Protein AF-A0A9Q0D596-F1 (afdb_monomer_lite)

pLDDT: mean 70.64, std 25.01, range [26.11, 95.06]

Organism: NCBI:txid630683

Radius of gyration: 19.12 Å; chains: 1; bounding box: 46×33×54 Å

InterPro domains:
  IPR014816 tRNA (1-methyladenosine) methyltransferase catalytic subunit Gcd14 [PS51620] (13-111)
  IPR014816 tRNA (1-methyladenosine) methyltransferase catalytic subunit Gcd14 [PTHR12133] (1-111)
  IPR029063 S-adenosyl-L-methionine-dependent methyltransferase superfamily [G3DSA:3.40.50.150] (73-116)
  IPR029063 S-adenosyl-L-methionine-dependent methyltransferase superfamily [SSF53335] (10-111)
  IPR049470 tRNA (adenine(58)-N(1))-methyltransferase catalytic subunit TRM61, C-terminal [PF08704] (64-112)

Sequence (159 aa):
MSFVEYSEKVQDGDVVIVYMGHESMMQLKVQAGGQTQTRYGAIRHSSDLIGLRYGSKVTCSKGGWVRVLHPTPELWTVSLPHRTQILYTTDIATITMMLELKPGAVVCESGKTGALPRGGPRVRRVRRVLVDLALVDQKSLVNMFLLVEWSQASCILSK

Structure (mmCIF, N/CA/C/O backbone):
data_AF-A0A9Q0D596-F1
#
_entry.id   AF-A0A9Q0D596-F1
#
loop_
_atom_site.group_PDB
_atom_site.id
_atom_site.type_symbol
_atom_site.label_atom_id
_atom_site.label_alt_id
_atom_site.label_comp_id
_atom_site.label_asym_id
_atom_site.label_entity_id
_atom_site.label_seq_id
_atom_site.pdbx_PDB_ins_code
_atom_site.Cartn_x
_atom_site.Cartn_y
_atom_site.Cartn_z
_atom_site.occupancy
_atom_site.B_iso_or_equiv
_atom_site.auth_seq_id
_atom_site.auth_comp_id
_atom_site.auth_asym_id
_atom_site.auth_atom_id
_atom_site.pdbx_PDB_model_num
ATOM 1 N N . MET A 1 1 ? -7.090 -10.233 -3.462 1.00 55.31 1 MET A N 1
ATOM 2 C CA . MET A 1 1 ? -6.577 -9.088 -4.246 1.00 55.31 1 MET A CA 1
ATOM 3 C C . MET A 1 1 ? -5.272 -9.395 -4.956 1.00 55.31 1 MET A C 1
ATOM 5 O O . MET A 1 1 ? -4.378 -9.982 -4.350 1.00 55.31 1 MET A O 1
ATOM 9 N N . SER A 1 2 ? -5.165 -8.972 -6.214 1.00 64.12 2 SER A N 1
ATOM 10 C CA . SER A 1 2 ? -3.916 -8.893 -6.975 1.00 64.12 2 SER A CA 1
ATOM 11 C C . SER A 1 2 ? -3.464 -7.428 -7.021 1.00 64.12 2 SER A C 1
ATOM 13 O O . SER A 1 2 ? -4.281 -6.525 -7.135 1.00 64.12 2 SER A O 1
ATOM 15 N N . PHE A 1 3 ? -2.158 -7.177 -6.950 1.00 69.38 3 PHE A N 1
ATOM 16 C CA . PHE A 1 3 ? -1.569 -5.848 -7.187 1.00 69.38 3 PHE A CA 1
ATOM 17 C C . PHE A 1 3 ? -1.808 -5.327 -8.621 1.00 69.38 3 PHE A C 1
ATOM 19 O O . PHE A 1 3 ? -1.466 -4.193 -8.932 1.00 69.38 3 PHE A O 1
ATOM 26 N N . VAL A 1 4 ? -2.328 -6.185 -9.503 1.00 74.31 4 VAL A N 1
ATOM 27 C CA . VAL A 1 4 ? -2.484 -5.953 -10.942 1.00 74.31 4 VAL A CA 1
ATOM 28 C C . VAL A 1 4 ? -3.733 -5.125 -11.239 1.00 74.31 4 VAL A C 1
ATOM 30 O O . VAL A 1 4 ? -3.724 -4.307 -12.152 1.00 74.31 4 VAL A O 1
ATOM 33 N N . GLU A 1 5 ? -4.804 -5.321 -10.467 1.00 81.50 5 GLU A N 1
ATOM 34 C CA . GLU A 1 5 ? -6.106 -4.718 -10.742 1.00 81.50 5 GLU A CA 1
ATOM 35 C C 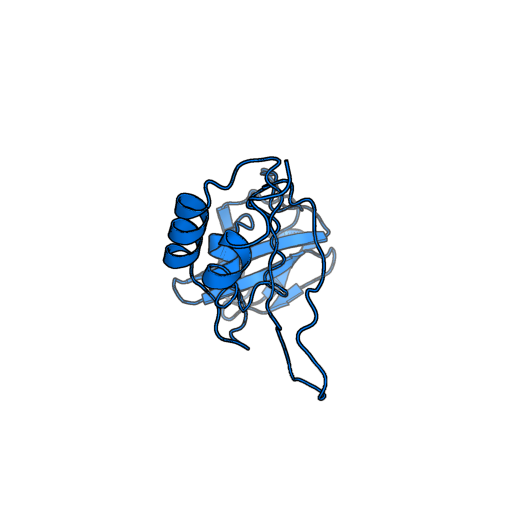. GLU A 1 5 ? -6.607 -3.878 -9.564 1.00 81.50 5 GLU A C 1
ATOM 37 O O . GLU A 1 5 ? -6.477 -4.235 -8.386 1.00 81.50 5 GLU A O 1
ATOM 42 N N . TYR A 1 6 ? -7.224 -2.743 -9.892 1.00 85.44 6 TYR A N 1
ATOM 43 C CA . TYR A 1 6 ? -7.883 -1.892 -8.913 1.00 85.44 6 TYR A CA 1
ATOM 44 C C . TYR A 1 6 ? -9.309 -2.384 -8.662 1.00 85.44 6 TYR A C 1
ATOM 46 O O . TYR A 1 6 ? -10.113 -2.498 -9.582 1.00 85.44 6 TYR A O 1
ATOM 54 N N . SER A 1 7 ? -9.637 -2.616 -7.392 1.00 87.81 7 SER A N 1
ATOM 55 C CA . SER A 1 7 ? -11.021 -2.771 -6.937 1.00 87.81 7 SER A CA 1
ATOM 56 C C . SER A 1 7 ? -11.438 -1.510 -6.198 1.00 87.81 7 SER A C 1
ATOM 58 O O . SER A 1 7 ? -10.628 -0.883 -5.515 1.00 87.81 7 SER A O 1
ATOM 60 N N . GLU A 1 8 ? -12.716 -1.154 -6.289 1.00 90.69 8 GLU A N 1
ATOM 61 C CA . GLU A 1 8 ? -13.257 -0.029 -5.530 1.00 90.69 8 GLU A CA 1
ATOM 62 C C . GLU A 1 8 ? -13.437 -0.357 -4.048 1.00 90.69 8 GLU A C 1
ATOM 64 O O . GLU A 1 8 ? -13.276 0.526 -3.205 1.00 90.69 8 GLU A O 1
ATOM 69 N N . LYS A 1 9 ? -13.795 -1.606 -3.728 1.00 93.44 9 LYS A N 1
ATOM 70 C CA . LYS A 1 9 ? -14.172 -2.040 -2.378 1.00 93.44 9 LYS A CA 1
ATOM 71 C C . LYS A 1 9 ? -13.271 -3.156 -1.874 1.00 93.44 9 LYS A C 1
ATOM 73 O O . LYS A 1 9 ? -12.867 -4.029 -2.642 1.00 93.44 9 LYS A O 1
ATOM 78 N N . VAL A 1 10 ? -13.022 -3.130 -0.570 1.00 93.50 10 VAL A N 1
ATOM 79 C CA . VAL A 1 10 ? -12.268 -4.153 0.158 1.00 93.50 10 VAL A CA 1
ATOM 80 C C . VAL A 1 10 ? -13.117 -5.414 0.318 1.00 93.50 10 VAL A C 1
ATOM 82 O O . VAL A 1 10 ? -14.276 -5.330 0.738 1.00 93.50 10 VAL A O 1
ATOM 85 N N . GLN A 1 11 ? -12.538 -6.577 0.032 1.00 92.62 11 GLN A N 1
ATOM 86 C CA . GLN A 1 11 ? -13.172 -7.884 0.205 1.00 92.62 11 GLN A CA 1
ATOM 87 C C . GLN A 1 11 ? -12.402 -8.748 1.213 1.00 92.62 11 GLN A C 1
ATOM 89 O O . GLN A 1 11 ? -11.304 -8.410 1.663 1.00 92.62 11 GLN A O 1
ATOM 94 N N . ASP A 1 12 ? -13.007 -9.867 1.607 1.00 92.69 12 ASP A N 1
ATOM 95 C CA . ASP A 1 12 ? -12.346 -10.834 2.478 1.00 92.69 12 ASP A CA 1
ATOM 96 C C . ASP A 1 12 ? -11.161 -11.511 1.769 1.00 92.69 12 ASP A C 1
ATOM 98 O O . ASP A 1 12 ? -11.213 -11.810 0.578 1.00 92.69 12 ASP A O 1
ATOM 102 N N . GLY A 1 13 ? -10.074 -11.747 2.502 1.00 89.75 13 GLY A N 1
ATOM 103 C CA . GLY A 1 13 ? -8.838 -12.315 1.960 1.00 89.75 13 GLY A CA 1
ATOM 104 C C . GLY A 1 13 ? -7.921 -11.313 1.252 1.00 89.75 13 GLY A C 1
ATOM 105 O O . GLY A 1 13 ? -6.807 -11.683 0.863 1.00 89.75 13 GLY A O 1
ATOM 106 N N . ASP A 1 14 ? -8.338 -10.054 1.122 1.00 90.06 14 ASP A N 1
ATOM 107 C CA . ASP A 1 14 ? -7.542 -9.007 0.493 1.00 90.06 14 ASP A CA 1
ATOM 108 C C . ASP A 1 14 ? -6.381 -8.543 1.359 1.00 90.06 14 ASP A C 1
ATOM 110 O O . ASP A 1 14 ? -6.409 -8.610 2.585 1.00 90.06 14 ASP A O 1
ATOM 114 N N . VAL A 1 15 ? -5.336 -8.045 0.705 1.00 90.25 15 VAL A N 1
ATOM 115 C CA . VAL A 1 15 ? -4.235 -7.372 1.386 1.00 90.25 15 VAL A CA 1
ATOM 116 C C . VAL A 1 15 ? -4.411 -5.882 1.170 1.00 90.25 15 VAL A C 1
ATOM 118 O O . VAL A 1 15 ? -4.570 -5.432 0.039 1.00 90.25 15 VAL A O 1
ATOM 121 N N . VAL A 1 16 ? -4.420 -5.123 2.256 1.00 92.62 16 VAL A N 1
ATOM 122 C CA . VAL A 1 16 ? -4.607 -3.674 2.237 1.00 92.62 16 VAL A CA 1
ATOM 123 C C . VAL A 1 16 ? -3.462 -2.998 2.969 1.00 92.62 16 VAL A C 1
ATOM 125 O O . VAL A 1 16 ? -2.855 -3.579 3.874 1.00 92.62 16 VAL A O 1
ATOM 128 N N . ILE A 1 17 ? -3.170 -1.758 2.587 1.00 92.88 17 ILE A N 1
ATOM 129 C CA . ILE A 1 17 ? -2.193 -0.934 3.293 1.00 92.88 17 ILE A CA 1
ATOM 130 C C . ILE A 1 17 ? -2.948 -0.001 4.228 1.00 92.88 17 ILE A C 1
ATOM 132 O O . ILE A 1 17 ? -3.746 0.827 3.793 1.00 92.88 17 ILE A O 1
ATOM 136 N N . VAL A 1 18 ? -2.701 -0.124 5.526 1.00 94.31 18 VAL A N 1
ATOM 137 C CA . VAL A 1 18 ? -3.250 0.787 6.527 1.00 94.31 18 VAL A CA 1
ATOM 138 C C . VAL A 1 18 ? -2.252 1.915 6.746 1.00 94.31 18 VAL A C 1
ATOM 140 O O . VAL A 1 18 ? -1.164 1.713 7.288 1.00 94.31 18 VAL A O 1
ATOM 143 N N . TYR A 1 19 ? -2.637 3.113 6.323 1.00 94.62 19 TYR A N 1
ATOM 144 C CA . TYR A 1 19 ? -1.868 4.337 6.483 1.00 94.62 19 TYR A CA 1
ATOM 145 C C . TYR A 1 19 ? -2.221 5.010 7.812 1.00 94.62 19 TYR A C 1
ATOM 147 O O . TYR A 1 19 ? -3.347 5.481 8.013 1.00 94.62 19 TYR A O 1
ATOM 155 N N . MET A 1 20 ? -1.248 5.050 8.722 1.00 91.94 20 MET A N 1
ATOM 156 C CA . MET A 1 20 ? -1.347 5.682 10.042 1.00 91.94 20 MET A CA 1
ATOM 157 C C . MET A 1 20 ? -0.598 7.020 10.105 1.00 91.94 20 MET A C 1
ATOM 159 O O . MET A 1 20 ? -0.857 7.827 10.996 1.00 91.94 20 MET A O 1
ATOM 163 N N . GLY A 1 21 ? 0.349 7.254 9.198 1.00 89.50 21 GLY A N 1
ATOM 164 C CA . GLY A 1 21 ? 1.155 8.467 9.092 1.00 89.50 21 GLY A CA 1
ATOM 165 C C . GLY A 1 21 ? 2.289 8.275 8.088 1.00 89.50 21 GLY A C 1
ATOM 166 O O . GLY A 1 21 ? 2.460 7.179 7.562 1.00 89.50 21 GLY A O 1
ATOM 167 N N . HIS A 1 22 ? 3.076 9.324 7.852 1.00 81.69 22 HIS A N 1
ATOM 168 C CA . HIS A 1 22 ? 4.123 9.322 6.824 1.00 81.69 22 HIS A CA 1
ATOM 169 C C . HIS A 1 22 ? 5.132 8.173 6.994 1.00 81.69 22 HIS A C 1
ATOM 171 O O . HIS A 1 22 ? 5.425 7.456 6.048 1.00 81.69 22 HIS A O 1
ATOM 177 N N . GLU A 1 23 ? 5.591 7.949 8.226 1.00 82.19 23 GLU A N 1
ATOM 178 C CA . GLU A 1 23 ? 6.562 6.897 8.565 1.00 82.19 23 GLU A CA 1
ATOM 179 C C . GLU A 1 23 ? 5.900 5.610 9.076 1.00 82.19 23 GLU A C 1
ATOM 181 O O . GLU A 1 23 ? 6.572 4.673 9.499 1.00 82.19 23 GLU A O 1
ATOM 186 N N . SER A 1 24 ? 4.566 5.566 9.115 1.00 87.19 24 SER A N 1
ATOM 187 C CA . SER A 1 24 ? 3.830 4.479 9.751 1.00 87.19 24 SER A CA 1
ATOM 188 C C . SER A 1 24 ? 2.742 3.971 8.820 1.00 87.19 24 SER A C 1
ATOM 190 O O . SER A 1 24 ? 1.617 4.478 8.778 1.00 87.19 24 SER A O 1
ATOM 192 N N . MET A 1 25 ? 3.104 2.936 8.074 1.00 91.62 25 MET A N 1
ATOM 193 C CA . MET A 1 25 ? 2.203 2.152 7.243 1.00 91.62 25 MET A CA 1
ATOM 194 C C . MET A 1 25 ? 2.321 0.688 7.643 1.00 91.62 25 MET A C 1
ATOM 196 O O . MET A 1 25 ? 3.387 0.238 8.060 1.00 91.62 25 MET A O 1
ATOM 200 N N . MET A 1 26 ? 1.233 -0.062 7.525 1.00 90.12 26 MET A N 1
ATOM 201 C CA . MET A 1 26 ? 1.261 -1.498 7.785 1.00 90.12 26 MET A CA 1
ATOM 202 C C . MET A 1 26 ? 0.479 -2.272 6.737 1.00 90.12 26 MET A C 1
ATOM 204 O O . MET A 1 26 ? -0.561 -1.827 6.252 1.00 90.12 26 MET A O 1
ATOM 208 N N . GLN A 1 27 ? 0.976 -3.464 6.437 1.00 90.88 27 GLN A N 1
ATOM 209 C CA . GLN A 1 27 ? 0.302 -4.437 5.593 1.00 90.88 27 GLN A CA 1
ATOM 210 C C . GLN A 1 27 ? -0.685 -5.220 6.454 1.00 90.88 27 GLN A C 1
ATOM 212 O O . GLN A 1 27 ? -0.315 -5.766 7.496 1.00 90.88 27 GLN A O 1
ATOM 217 N N . LEU A 1 28 ? -1.938 -5.282 6.024 1.00 90.94 28 LEU A N 1
ATOM 218 C CA . LEU A 1 28 ? -3.001 -5.9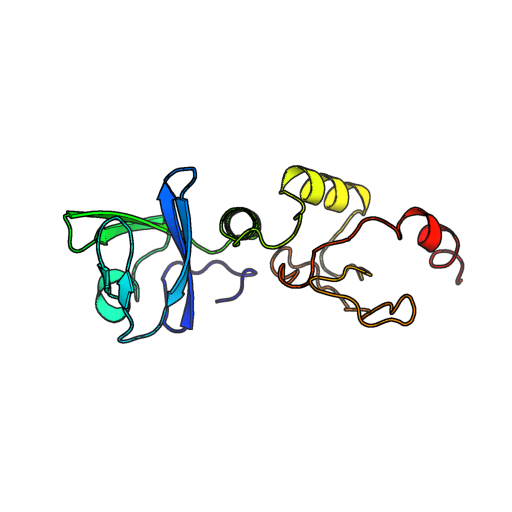82 6.733 1.00 90.94 28 LEU A CA 1
ATOM 219 C C . LEU A 1 28 ? -3.670 -6.957 5.772 1.00 90.94 28 LEU A C 1
ATOM 221 O O . LEU A 1 28 ? -4.157 -6.559 4.716 1.00 90.94 28 LEU A O 1
ATOM 225 N N . LYS A 1 29 ? -3.712 -8.239 6.148 1.00 91.88 29 LYS A N 1
ATOM 226 C CA . LYS A 1 29 ? -4.553 -9.223 5.464 1.00 91.88 29 LYS A CA 1
ATOM 227 C C . LYS A 1 29 ? -5.946 -9.195 6.084 1.00 91.88 29 LYS A C 1
ATOM 229 O O . LYS A 1 29 ? -6.105 -9.492 7.269 1.00 91.88 29 LYS A O 1
ATOM 234 N N . VAL A 1 30 ? -6.932 -8.832 5.280 1.00 92.69 30 VAL A N 1
ATOM 235 C CA . VAL A 1 30 ? -8.339 -8.781 5.659 1.00 92.69 30 VAL A CA 1
ATOM 236 C C . VAL A 1 30 ? -8.832 -10.211 5.822 1.00 92.69 30 VAL A C 1
ATOM 238 O O . VAL A 1 30 ? -8.574 -11.077 4.988 1.00 92.69 30 VAL A O 1
ATOM 241 N N . GLN A 1 31 ? -9.473 -10.458 6.958 1.00 93.62 31 GLN A N 1
ATOM 242 C CA . GLN A 1 31 ? -10.033 -11.752 7.332 1.00 93.62 31 GLN A CA 1
ATOM 243 C C . GLN A 1 31 ? -11.336 -11.493 8.071 1.00 93.62 31 GLN A C 1
ATOM 245 O O . GLN A 1 31 ? -11.317 -10.779 9.079 1.00 93.62 31 GLN A O 1
ATOM 250 N N . ALA A 1 32 ? -12.442 -12.053 7.597 1.00 91.38 32 ALA A N 1
ATOM 251 C CA . ALA A 1 32 ? -13.728 -11.986 8.272 1.00 91.38 32 ALA A CA 1
ATOM 252 C C . ALA A 1 32 ? -13.607 -12.538 9.706 1.00 91.38 32 ALA A C 1
ATOM 254 O O . ALA A 1 32 ? -13.052 -13.607 9.943 1.00 91.38 32 ALA A O 1
ATOM 255 N N . GLY A 1 33 ? -14.083 -11.769 10.683 1.00 89.12 33 GLY A N 1
ATOM 256 C CA . GLY A 1 33 ? -13.967 -12.060 12.117 1.00 89.12 33 GLY A CA 1
ATOM 257 C C . GLY A 1 33 ? -12.625 -11.662 12.738 1.00 89.12 33 GLY A C 1
ATOM 258 O O . GLY A 1 33 ? -12.489 -11.681 13.958 1.00 89.12 33 GLY A O 1
ATOM 259 N N . GLY A 1 34 ? -11.648 -11.257 11.923 1.00 91.69 34 GLY A N 1
ATOM 260 C CA . GLY A 1 34 ? -10.344 -10.796 12.380 1.00 91.69 34 GLY A CA 1
ATOM 261 C C . GLY A 1 34 ? -10.371 -9.384 12.964 1.00 91.69 34 GLY A C 1
ATOM 262 O O . GLY A 1 34 ? -11.230 -8.551 12.653 1.00 91.69 34 GLY A O 1
ATOM 263 N N . GLN A 1 35 ? -9.376 -9.103 13.798 1.00 93.44 35 GLN A N 1
ATOM 264 C CA . GLN A 1 35 ? -9.137 -7.785 14.366 1.00 93.44 35 GLN A CA 1
ATOM 265 C C . GLN A 1 35 ? -7.641 -7.491 14.332 1.00 93.44 35 GLN A C 1
ATOM 267 O O . GLN A 1 35 ? -6.830 -8.341 14.700 1.00 93.44 35 GLN A O 1
ATOM 272 N N . THR A 1 36 ? -7.282 -6.277 13.924 1.00 92.81 36 THR A N 1
ATOM 273 C CA . THR A 1 36 ? -5.891 -5.819 13.930 1.00 92.81 36 THR A CA 1
ATOM 274 C C . THR A 1 36 ? -5.714 -4.676 14.914 1.00 92.81 36 THR A C 1
ATOM 276 O O . THR A 1 36 ? -6.476 -3.707 14.915 1.00 92.81 36 THR A O 1
ATOM 279 N N . GLN A 1 37 ? -4.681 -4.788 15.747 1.00 92.44 37 GLN A N 1
ATOM 280 C CA . GLN A 1 37 ? -4.311 -3.750 16.697 1.00 92.44 37 GLN A CA 1
ATOM 281 C C . GLN A 1 37 ? -3.383 -2.732 16.045 1.00 92.44 37 GLN A C 1
ATOM 283 O O . GLN A 1 37 ? -2.343 -3.082 15.495 1.00 92.44 37 GLN A O 1
ATOM 288 N N . THR A 1 38 ? -3.749 -1.459 16.163 1.00 92.00 38 THR A N 1
ATOM 289 C CA . THR A 1 38 ? -2.921 -0.324 15.751 1.00 92.00 38 THR A CA 1
ATOM 290 C C . THR A 1 38 ? -2.637 0.579 16.946 1.00 92.00 38 THR A C 1
ATOM 292 O O . THR A 1 38 ? -3.293 0.486 17.991 1.00 92.00 38 THR A O 1
ATOM 295 N N . ARG A 1 39 ? -1.706 1.527 16.787 1.00 88.62 39 ARG A N 1
ATOM 296 C CA . ARG A 1 39 ? -1.446 2.559 17.808 1.00 88.62 39 ARG A CA 1
ATOM 297 C C . ARG A 1 39 ? -2.695 3.376 18.166 1.00 88.62 39 ARG A C 1
ATOM 299 O O . ARG A 1 39 ? -2.836 3.829 19.297 1.00 88.62 39 ARG A O 1
ATOM 306 N N . TYR A 1 40 ? -3.622 3.509 17.218 1.00 89.50 40 TYR A N 1
ATOM 307 C CA . TYR A 1 40 ? -4.862 4.270 17.353 1.00 89.50 40 TYR A CA 1
ATOM 308 C C . TYR A 1 40 ? -6.042 3.443 17.874 1.00 89.50 40 TYR A C 1
ATOM 310 O O . TYR A 1 40 ? -7.155 3.952 17.988 1.00 89.50 40 TYR A O 1
ATOM 318 N N . GLY A 1 41 ? -5.811 2.175 18.214 1.00 91.62 41 GLY A N 1
ATOM 319 C CA . GLY A 1 41 ? -6.831 1.246 18.675 1.00 91.62 41 GLY A CA 1
ATOM 320 C C . GLY A 1 41 ? -7.056 0.100 17.699 1.00 91.62 41 GLY A C 1
ATOM 321 O O . GLY A 1 41 ? -6.293 -0.112 16.756 1.00 91.62 41 GLY A O 1
ATOM 322 N N . ALA A 1 42 ? -8.112 -0.654 17.962 1.00 92.69 42 ALA A N 1
ATOM 323 C CA . ALA A 1 42 ? -8.431 -1.833 17.189 1.00 92.69 42 ALA A CA 1
ATOM 324 C C . ALA A 1 42 ? -9.233 -1.501 15.931 1.00 92.69 42 ALA A C 1
ATOM 326 O O . ALA A 1 42 ? -10.087 -0.612 15.970 1.00 92.69 42 ALA A O 1
ATOM 327 N N . ILE A 1 43 ? -8.987 -2.259 14.865 1.00 93.88 43 ILE A N 1
ATOM 328 C CA . ILE A 1 43 ? -9.757 -2.240 13.620 1.00 93.88 43 ILE A CA 1
ATOM 329 C C . ILE A 1 43 ? -10.410 -3.609 13.460 1.00 93.88 43 ILE A C 1
ATOM 331 O O . ILE A 1 43 ? -9.705 -4.623 13.412 1.00 93.88 43 ILE A O 1
ATOM 335 N N . ARG A 1 44 ? -11.741 -3.656 13.386 1.00 93.62 44 ARG A N 1
ATOM 336 C CA . ARG A 1 44 ? -12.492 -4.896 13.165 1.00 93.62 44 ARG A CA 1
ATOM 337 C C . ARG A 1 44 ? -12.660 -5.108 11.670 1.00 93.62 44 ARG A C 1
ATOM 339 O O . ARG A 1 44 ? -13.245 -4.281 10.979 1.00 93.62 44 ARG A O 1
ATOM 346 N N . HIS A 1 45 ? -12.172 -6.228 11.155 1.00 94.25 45 HIS A N 1
ATOM 347 C CA . HIS A 1 45 ? -12.149 -6.447 9.711 1.00 94.25 45 HIS A CA 1
ATOM 348 C C . HIS A 1 45 ? -13.561 -6.588 9.130 1.00 94.25 45 HIS A C 1
ATOM 350 O O . HIS A 1 45 ? -13.847 -6.008 8.087 1.00 94.25 45 HIS A O 1
ATOM 356 N N . SER A 1 46 ? -14.455 -7.296 9.831 1.00 92.44 46 SER A N 1
ATOM 357 C CA . SER A 1 46 ? -15.822 -7.544 9.355 1.00 92.44 46 SER A CA 1
ATOM 358 C C . SER A 1 46 ? -16.666 -6.285 9.196 1.00 92.44 46 SER A C 1
ATOM 360 O O . SER A 1 46 ? -17.409 -6.189 8.229 1.00 92.44 46 SER A O 1
ATOM 362 N N . SER A 1 47 ? -16.596 -5.357 10.155 1.00 91.56 47 SER A N 1
ATOM 363 C CA . SER A 1 47 ? -17.452 -4.165 10.174 1.00 91.56 47 SER A CA 1
ATOM 364 C C . SER A 1 47 ? -16.782 -2.938 9.571 1.00 91.56 47 SER A C 1
ATOM 366 O O . SER A 1 47 ? -17.455 -2.138 8.929 1.00 91.56 47 SER A O 1
ATOM 368 N N . ASP A 1 48 ? -15.473 -2.779 9.783 1.00 91.69 48 ASP A N 1
ATOM 369 C CA . ASP A 1 48 ? -14.791 -1.508 9.528 1.00 91.69 48 ASP A CA 1
ATOM 370 C C . ASP A 1 48 ? -14.009 -1.520 8.204 1.00 91.69 48 ASP A C 1
ATOM 372 O O . ASP A 1 48 ? -13.687 -0.457 7.673 1.00 91.69 48 ASP A O 1
ATOM 376 N N . LEU A 1 49 ? -13.677 -2.708 7.678 1.00 92.44 49 LEU A N 1
ATOM 377 C CA . LEU A 1 49 ? -12.880 -2.869 6.455 1.00 92.44 49 LEU A CA 1
ATOM 378 C C . LEU A 1 49 ? -13.685 -3.460 5.300 1.00 92.44 49 LEU A C 1
ATOM 380 O O . LEU A 1 49 ? -13.703 -2.872 4.223 1.00 92.44 49 LEU A O 1
ATOM 384 N N . ILE A 1 50 ? -14.322 -4.617 5.492 1.00 94.50 50 ILE A N 1
ATOM 385 C CA . ILE A 1 50 ? -15.009 -5.324 4.404 1.00 94.50 50 ILE A CA 1
ATOM 386 C C . ILE A 1 50 ? -16.169 -4.469 3.872 1.00 94.50 50 ILE A C 1
ATOM 388 O O . ILE A 1 50 ? -17.009 -3.986 4.626 1.00 94.50 50 ILE A O 1
ATOM 392 N N . GLY A 1 51 ? -16.208 -4.268 2.554 1.00 92.38 51 GLY A N 1
ATOM 393 C CA . GLY A 1 51 ? -17.205 -3.438 1.871 1.00 92.38 51 GLY A CA 1
ATOM 394 C C . GLY A 1 51 ? -16.891 -1.938 1.848 1.00 92.38 51 GLY A C 1
ATOM 395 O O . GLY A 1 51 ? -17.550 -1.195 1.112 1.00 92.38 51 GLY A O 1
ATOM 396 N N . LEU A 1 52 ? -15.870 -1.489 2.584 1.00 93.88 52 LEU A N 1
ATOM 397 C CA . LEU A 1 52 ? -15.400 -0.108 2.562 1.00 93.88 52 LEU A CA 1
ATOM 398 C C . LEU A 1 52 ? -14.725 0.203 1.220 1.00 93.88 52 LEU A C 1
ATOM 400 O O . LEU A 1 52 ? -14.041 -0.645 0.644 1.00 93.88 52 LEU A O 1
ATOM 404 N N . ARG A 1 53 ? -14.879 1.438 0.729 1.00 95.06 53 ARG A N 1
ATOM 405 C CA . ARG A 1 53 ? -14.117 1.903 -0.435 1.00 95.06 53 ARG A CA 1
ATOM 406 C C . ARG A 1 53 ? -12.658 2.152 -0.060 1.00 95.06 53 ARG A C 1
ATOM 408 O O . ARG A 1 53 ? -12.390 2.756 0.983 1.00 95.06 53 ARG A O 1
ATOM 415 N N . TYR A 1 54 ? -11.725 1.772 -0.927 1.00 94.19 54 TYR A N 1
ATOM 416 C CA . TYR A 1 54 ? -10.322 2.164 -0.769 1.00 94.19 54 TYR A CA 1
ATOM 417 C C . TYR A 1 54 ? -10.173 3.698 -0.736 1.00 94.19 54 TYR A C 1
ATOM 419 O O . TYR A 1 54 ? -10.947 4.432 -1.345 1.00 94.19 54 TYR A O 1
ATOM 427 N N . GLY A 1 55 ? -9.203 4.192 0.031 1.00 93.12 55 GLY A N 1
ATOM 428 C CA . GLY A 1 55 ? -8.970 5.612 0.320 1.00 93.12 55 GLY A CA 1
ATOM 429 C C . GLY A 1 55 ? -9.783 6.173 1.496 1.00 93.12 55 GLY A C 1
ATOM 430 O O . GLY A 1 55 ? -9.480 7.267 1.989 1.00 93.12 55 GLY A O 1
ATOM 431 N N . SER A 1 56 ? -10.783 5.431 1.978 1.00 93.94 56 SER A N 1
ATOM 432 C CA . SER A 1 56 ? -11.679 5.878 3.048 1.00 93.94 56 SER A CA 1
ATOM 433 C C . SER A 1 56 ? -10.986 5.955 4.412 1.00 93.94 56 SER A C 1
ATOM 435 O O . SER A 1 56 ? -10.025 5.236 4.706 1.00 93.94 56 SER A O 1
ATOM 437 N N . LYS A 1 57 ? -11.504 6.849 5.261 1.00 94.25 57 LYS A N 1
ATOM 438 C CA . LYS A 1 57 ? -11.087 7.015 6.656 1.00 94.25 57 LYS A CA 1
ATOM 439 C C . LYS A 1 57 ? -11.815 5.994 7.530 1.00 94.25 57 LYS A C 1
ATOM 441 O O . LYS A 1 57 ? -13.040 5.956 7.523 1.00 94.25 57 LYS A O 1
ATOM 446 N N . VAL A 1 58 ? -11.064 5.234 8.318 1.00 93.88 58 VAL A N 1
ATOM 447 C CA . VAL A 1 58 ? -11.588 4.274 9.295 1.00 93.88 58 VAL A CA 1
ATOM 448 C C . VAL A 1 58 ? -11.267 4.773 10.694 1.00 93.88 58 VAL A C 1
ATOM 450 O O . VAL A 1 58 ? -10.117 5.091 11.000 1.00 93.88 58 VAL A O 1
ATOM 453 N N . THR A 1 59 ? -12.285 4.880 11.542 1.00 92.56 59 THR A N 1
ATOM 454 C CA . THR A 1 59 ? -12.135 5.248 12.953 1.00 92.56 59 THR A CA 1
ATOM 455 C C . THR A 1 59 ? -11.835 4.011 13.788 1.00 92.56 59 THR A C 1
ATOM 457 O O . THR A 1 59 ? -12.592 3.046 13.764 1.00 92.56 59 THR A O 1
ATOM 460 N N . CYS A 1 60 ? -10.745 4.050 14.546 1.00 91.19 60 CYS A N 1
ATOM 461 C CA . CYS A 1 60 ? -10.329 2.982 15.447 1.00 91.19 60 CYS A CA 1
ATOM 462 C C . CYS A 1 60 ? -10.986 3.137 16.828 1.00 91.19 60 CYS A C 1
ATOM 464 O O . CYS A 1 60 ? -11.396 4.230 17.224 1.00 91.19 60 CYS A O 1
ATOM 466 N N . SER A 1 61 ? -11.007 2.065 17.627 1.00 88.19 61 SER A N 1
ATOM 467 C CA . SER A 1 61 ? -11.719 2.059 18.920 1.00 88.19 61 SER A CA 1
ATOM 468 C C . SER A 1 61 ? -11.241 3.092 19.958 1.00 88.19 61 SER A C 1
ATOM 470 O O . SER A 1 61 ? -12.010 3.423 20.851 1.00 88.19 61 SER A O 1
ATOM 472 N N . LYS A 1 62 ? -10.001 3.610 19.878 1.00 85.81 62 LYS A N 1
ATOM 473 C CA . LYS A 1 62 ? -9.494 4.648 20.807 1.00 85.81 62 LYS A CA 1
ATOM 474 C C . LYS A 1 62 ? -9.729 6.084 20.302 1.00 85.81 62 LYS A C 1
ATOM 476 O O . LYS A 1 62 ? -9.088 7.010 20.786 1.00 85.81 62 LYS A O 1
ATOM 481 N N . GLY A 1 63 ? -10.588 6.276 19.297 1.00 83.75 63 GLY A N 1
ATOM 482 C CA . GLY A 1 63 ? -10.929 7.591 18.732 1.00 83.75 63 GLY A CA 1
ATOM 483 C C . GLY A 1 63 ? -9.942 8.127 17.687 1.00 83.75 63 GLY A C 1
ATOM 484 O O . GLY A 1 63 ? -10.237 9.111 17.010 1.00 83.75 63 GLY A O 1
ATOM 485 N N . GLY A 1 64 ? -8.790 7.474 17.504 1.00 90.12 64 GLY A N 1
ATOM 486 C CA . GLY A 1 64 ? -7.896 7.756 16.382 1.00 90.12 64 GLY A CA 1
ATOM 487 C C . GLY A 1 64 ? -8.448 7.216 15.060 1.00 90.12 64 GLY A C 1
ATOM 488 O O . GLY A 1 64 ? -9.447 6.500 15.025 1.00 90.12 64 GLY A O 1
ATOM 489 N N . TRP A 1 65 ? -7.798 7.554 13.952 1.00 92.75 65 TRP A N 1
ATOM 490 C CA . TRP A 1 65 ? -8.235 7.134 12.625 1.00 92.75 65 TRP A CA 1
ATOM 491 C C . TRP A 1 65 ? -7.063 6.733 11.744 1.00 92.75 65 TRP A C 1
ATOM 493 O O . TRP A 1 65 ? -5.931 7.172 11.942 1.00 92.75 65 TRP A O 1
ATOM 503 N N . VAL A 1 66 ? -7.365 5.911 10.750 1.00 94.81 66 VAL A N 1
ATOM 504 C CA . VAL A 1 66 ? -6.429 5.451 9.726 1.00 94.81 66 VAL A CA 1
ATOM 505 C C . VAL A 1 66 ? -7.065 5.577 8.349 1.00 94.81 66 VAL A C 1
ATOM 507 O O . VAL A 1 66 ? -8.279 5.765 8.230 1.00 94.81 66 VAL A O 1
ATOM 510 N N . ARG A 1 67 ? -6.257 5.479 7.297 1.00 95.06 67 ARG A N 1
ATOM 511 C CA . ARG A 1 67 ? -6.753 5.346 5.921 1.00 95.06 67 ARG A CA 1
ATOM 512 C C . ARG A 1 67 ? -6.426 3.964 5.391 1.00 95.06 67 ARG A C 1
ATOM 514 O O . ARG A 1 67 ? -5.329 3.464 5.617 1.00 95.06 67 ARG A O 1
ATOM 521 N N . VAL A 1 68 ? -7.372 3.368 4.681 1.00 94.88 68 VAL A N 1
ATOM 522 C CA . VAL A 1 68 ? -7.182 2.066 4.034 1.00 94.88 68 VAL A CA 1
ATOM 523 C C . VAL A 1 68 ? -6.870 2.316 2.572 1.00 94.88 68 VAL A C 1
ATOM 525 O O . VAL A 1 68 ? -7.699 2.868 1.859 1.00 94.88 68 VAL A O 1
ATOM 528 N N . LEU A 1 69 ? -5.678 1.949 2.125 1.00 94.00 69 LEU A N 1
ATOM 529 C CA . LEU A 1 69 ? -5.198 2.176 0.768 1.00 94.00 69 LEU A CA 1
ATOM 530 C C . LEU A 1 69 ? -5.130 0.860 -0.003 1.00 94.00 69 LEU A C 1
ATOM 532 O O . LEU A 1 69 ? -4.913 -0.214 0.571 1.00 94.00 69 LEU A O 1
ATOM 536 N N . HIS A 1 70 ? -5.333 0.966 -1.314 1.00 92.06 70 HIS A N 1
ATOM 537 C CA . HIS A 1 70 ? -5.126 -0.150 -2.228 1.00 92.06 70 HIS A CA 1
ATOM 538 C C . HIS A 1 70 ? -3.625 -0.493 -2.262 1.00 92.06 70 HIS A C 1
ATOM 540 O O . HIS A 1 70 ? -2.797 0.422 -2.206 1.00 92.06 70 HIS A O 1
ATOM 546 N N . PRO A 1 71 ? -3.251 -1.784 -2.261 1.00 89.19 71 PRO A N 1
ATOM 547 C CA . PRO A 1 71 ? -1.851 -2.181 -2.275 1.00 89.19 71 PRO A CA 1
ATOM 548 C C . PRO A 1 71 ? -1.203 -1.859 -3.629 1.00 89.19 71 PRO A C 1
ATOM 550 O O . PRO A 1 71 ? -1.470 -2.521 -4.627 1.00 89.19 71 PRO A O 1
ATOM 553 N N . THR A 1 72 ? -0.294 -0.884 -3.648 1.00 86.19 72 THR A N 1
ATOM 554 C CA . THR A 1 72 ? 0.581 -0.620 -4.802 1.00 86.19 72 THR A CA 1
ATOM 555 C C . THR A 1 72 ? 2.018 -1.062 -4.505 1.00 86.19 72 THR A C 1
ATOM 557 O O . THR A 1 72 ? 2.389 -1.149 -3.329 1.00 86.19 72 THR A O 1
ATOM 560 N N . PRO A 1 73 ? 2.850 -1.350 -5.523 1.00 83.44 73 PRO A N 1
ATOM 561 C CA . PRO A 1 73 ? 4.249 -1.741 -5.319 1.00 83.44 73 PRO A CA 1
ATOM 562 C C . PRO A 1 73 ? 5.064 -0.716 -4.513 1.00 83.44 73 PRO A C 1
ATOM 564 O O . PRO A 1 73 ? 5.905 -1.089 -3.692 1.00 83.44 73 PRO A O 1
ATOM 567 N N . GLU A 1 74 ? 4.784 0.576 -4.679 1.00 84.06 74 GLU A N 1
ATOM 568 C CA . GLU A 1 74 ? 5.463 1.666 -3.971 1.00 84.06 74 GLU A CA 1
ATOM 569 C C . GLU A 1 74 ? 5.084 1.666 -2.488 1.00 84.06 74 GLU A C 1
ATOM 571 O O . GLU A 1 74 ? 5.954 1.671 -1.616 1.00 84.06 74 GLU A O 1
ATOM 576 N N . LEU A 1 75 ? 3.781 1.587 -2.190 1.00 88.06 75 LEU A N 1
ATOM 577 C CA . LEU A 1 75 ? 3.282 1.498 -0.816 1.00 88.06 75 LEU A CA 1
ATOM 578 C C . LEU A 1 75 ? 3.715 0.194 -0.141 1.00 88.06 75 LEU A C 1
ATOM 580 O O . LEU A 1 75 ? 3.972 0.156 1.064 1.00 88.06 75 LEU A O 1
ATOM 584 N N . TRP A 1 76 ? 3.819 -0.886 -0.911 1.00 86.69 76 TRP A N 1
ATOM 585 C CA . TRP A 1 76 ? 4.327 -2.159 -0.425 1.00 86.69 76 TRP A CA 1
ATOM 586 C C . TRP A 1 76 ? 5.785 -2.046 0.003 1.00 86.69 76 TRP A C 1
ATOM 588 O O . TRP A 1 76 ? 6.105 -2.414 1.130 1.00 86.69 76 TRP A O 1
ATOM 598 N N . THR A 1 77 ? 6.633 -1.462 -0.846 1.00 83.81 77 THR A N 1
ATOM 599 C CA . THR A 1 77 ? 8.070 -1.290 -0.580 1.00 83.81 77 THR A CA 1
ATOM 600 C C . THR A 1 77 ? 8.313 -0.535 0.729 1.00 83.81 77 THR A C 1
ATOM 602 O O . THR A 1 77 ? 9.141 -0.949 1.537 1.00 83.81 77 THR A O 1
ATOM 605 N N . VAL A 1 78 ? 7.543 0.528 0.985 1.00 84.94 78 VAL A N 1
ATOM 606 C CA . VAL A 1 78 ? 7.677 1.358 2.199 1.00 84.94 78 VAL A CA 1
ATOM 607 C C . VAL A 1 78 ? 7.077 0.695 3.448 1.00 84.94 78 VAL A C 1
ATOM 609 O O . VAL A 1 78 ? 7.506 0.971 4.563 1.00 84.94 78 VAL A O 1
ATOM 612 N N . SER A 1 79 ? 6.087 -0.187 3.293 1.00 84.94 79 SER A N 1
ATOM 613 C CA . SER A 1 79 ? 5.402 -0.841 4.424 1.00 84.94 79 SER A CA 1
ATOM 614 C C . SER A 1 79 ? 6.034 -2.165 4.864 1.00 84.94 79 SER A C 1
ATOM 616 O O . SER A 1 79 ? 5.587 -2.764 5.849 1.00 84.94 79 SER A O 1
ATOM 618 N N . LEU A 1 80 ? 7.048 -2.652 4.145 1.00 82.19 80 LEU A N 1
ATOM 619 C CA . LEU A 1 80 ? 7.729 -3.900 4.468 1.00 82.19 80 LEU A CA 1
ATOM 620 C C . LEU A 1 80 ? 8.611 -3.761 5.718 1.00 82.19 80 LEU A C 1
ATOM 622 O O . LEU A 1 80 ? 9.311 -2.765 5.891 1.00 82.19 80 LEU A O 1
ATOM 626 N N . PRO A 1 81 ? 8.679 -4.798 6.570 1.00 76.12 81 PRO A N 1
ATOM 627 C CA . PRO A 1 81 ? 9.657 -4.830 7.645 1.00 76.12 81 PRO A CA 1
ATOM 628 C C . PRO A 1 81 ? 11.075 -4.963 7.067 1.00 76.12 81 PRO A C 1
ATOM 630 O O . PRO A 1 81 ? 11.405 -5.971 6.435 1.00 76.12 81 PRO A O 1
ATOM 633 N N . HIS A 1 82 ? 11.934 -3.978 7.335 1.00 70.50 82 HIS A N 1
ATOM 634 C CA . HIS A 1 82 ? 13.338 -3.979 6.916 1.00 70.50 82 HIS A CA 1
ATOM 635 C C . HIS A 1 82 ? 14.138 -5.069 7.649 1.00 70.50 82 HIS A C 1
ATOM 637 O O . HIS A 1 82 ? 14.683 -4.855 8.729 1.00 70.50 82 HIS A O 1
ATOM 643 N N . ARG A 1 83 ? 14.195 -6.273 7.071 1.00 61.44 83 ARG A N 1
ATOM 644 C CA . ARG A 1 83 ? 15.081 -7.366 7.526 1.00 61.44 83 ARG A CA 1
ATOM 645 C C . ARG A 1 83 ? 16.381 -7.449 6.724 1.00 61.44 83 ARG A C 1
ATOM 647 O O . ARG A 1 83 ? 17.360 -8.010 7.201 1.00 61.44 83 ARG A O 1
ATOM 654 N N . THR A 1 84 ? 16.371 -6.919 5.506 1.00 70.88 84 THR A N 1
ATOM 655 C CA . THR A 1 84 ? 17.477 -6.901 4.541 1.00 70.88 84 THR A CA 1
ATOM 656 C C . THR A 1 84 ? 17.493 -5.552 3.826 1.00 70.88 84 THR A C 1
ATOM 658 O O . THR A 1 84 ? 16.489 -4.841 3.841 1.00 70.88 84 THR A O 1
ATOM 661 N N . GLN A 1 85 ? 18.608 -5.210 3.181 1.00 75.81 85 GLN A N 1
ATOM 662 C CA . GLN A 1 85 ? 18.723 -3.986 2.386 1.00 75.81 85 GLN A CA 1
ATOM 663 C C . GLN A 1 85 ? 17.833 -4.070 1.145 1.00 75.81 85 GLN A C 1
ATOM 665 O O . GLN A 1 85 ? 18.136 -4.864 0.273 1.00 75.81 85 GLN A O 1
ATOM 670 N N . ILE A 1 86 ? 16.775 -3.271 1.038 1.00 75.62 86 ILE A N 1
ATOM 671 C CA . ILE A 1 86 ? 15.884 -3.263 -0.135 1.00 75.62 86 ILE A CA 1
ATOM 672 C C . ILE A 1 86 ? 16.233 -2.118 -1.095 1.00 75.62 86 ILE A C 1
ATOM 674 O O . ILE A 1 86 ? 16.828 -1.122 -0.680 1.00 75.62 86 ILE A O 1
ATOM 678 N N . LEU A 1 87 ? 15.854 -2.267 -2.367 1.00 81.56 87 LEU A N 1
ATOM 679 C CA . LEU A 1 87 ? 15.830 -1.161 -3.325 1.00 81.56 87 LEU A CA 1
ATOM 680 C C . LEU A 1 87 ? 14.555 -0.342 -3.119 1.00 81.56 87 LEU A C 1
ATOM 682 O O . LEU A 1 87 ? 13.493 -0.905 -2.846 1.00 81.56 87 LEU A O 1
ATOM 686 N N . TYR A 1 88 ? 14.661 0.973 -3.271 1.00 83.56 88 TYR A N 1
ATOM 687 C CA . TYR A 1 88 ? 13.518 1.879 -3.187 1.00 83.56 88 TYR A CA 1
ATOM 688 C C . TYR A 1 88 ? 13.012 2.262 -4.576 1.00 83.56 88 TYR A C 1
ATOM 690 O O . TYR A 1 88 ? 13.653 1.997 -5.595 1.00 83.56 88 TYR A O 1
ATOM 698 N N . THR A 1 89 ? 11.846 2.908 -4.613 1.00 84.00 89 THR A N 1
ATOM 699 C CA . THR A 1 89 ? 11.132 3.272 -5.843 1.00 84.00 89 THR A CA 1
ATOM 700 C C . THR A 1 89 ? 12.012 3.990 -6.867 1.00 84.00 89 THR A C 1
ATOM 702 O O . THR A 1 89 ? 11.888 3.717 -8.054 1.00 84.00 89 THR A O 1
ATOM 705 N N . THR A 1 90 ? 12.934 4.855 -6.436 1.00 87.81 90 THR A N 1
ATOM 706 C CA . THR A 1 90 ? 13.836 5.592 -7.337 1.00 87.81 90 THR A CA 1
ATOM 707 C C . THR A 1 90 ? 14.764 4.666 -8.127 1.00 87.81 90 THR A C 1
ATOM 709 O O . THR A 1 90 ? 14.866 4.781 -9.351 1.00 87.81 90 THR A O 1
ATOM 712 N N . ASP A 1 91 ? 15.402 3.714 -7.447 1.00 84.31 91 ASP A N 1
ATOM 713 C CA . ASP A 1 91 ? 16.312 2.760 -8.085 1.00 84.31 91 ASP A CA 1
ATOM 714 C C . ASP A 1 91 ? 15.526 1.794 -8.970 1.00 84.31 91 ASP A C 1
ATOM 716 O O . ASP A 1 91 ? 15.908 1.529 -10.108 1.00 84.31 91 ASP A O 1
ATOM 720 N N . ILE A 1 92 ? 14.374 1.324 -8.479 1.00 84.56 92 ILE A N 1
ATOM 721 C CA . ILE A 1 92 ? 13.479 0.431 -9.221 1.00 84.56 92 ILE A CA 1
ATOM 722 C C . ILE A 1 92 ? 12.992 1.104 -10.509 1.00 84.56 92 ILE A C 1
ATOM 724 O O . ILE A 1 92 ? 13.042 0.483 -11.570 1.00 84.56 92 ILE A O 1
ATOM 728 N N . ALA A 1 93 ? 12.564 2.366 -10.451 1.00 84.75 93 ALA A N 1
ATOM 729 C CA . ALA A 1 93 ? 12.120 3.118 -11.623 1.00 84.75 93 ALA A CA 1
ATOM 730 C C . ALA A 1 93 ? 13.253 3.281 -12.644 1.00 84.75 93 ALA A C 1
ATOM 732 O O . ALA A 1 93 ? 13.051 3.055 -13.837 1.00 84.75 93 ALA A O 1
ATOM 733 N N . THR A 1 94 ? 14.460 3.591 -12.168 1.00 86.69 94 THR A N 1
ATOM 734 C CA . THR A 1 94 ? 15.648 3.748 -13.016 1.00 86.69 94 THR A CA 1
ATOM 735 C C . THR A 1 94 ? 16.015 2.436 -13.711 1.00 86.69 94 THR A C 1
ATOM 737 O O . THR A 1 94 ? 16.188 2.414 -14.927 1.00 86.69 94 THR A O 1
ATOM 740 N N . ILE A 1 95 ? 16.056 1.324 -12.971 1.00 85.50 95 ILE A N 1
ATOM 741 C CA . ILE A 1 95 ? 16.321 -0.018 -13.514 1.00 85.50 95 ILE A CA 1
ATOM 742 C C . ILE A 1 95 ? 15.242 -0.417 -14.528 1.00 85.50 95 ILE A C 1
ATOM 744 O O . ILE A 1 95 ? 15.563 -0.917 -15.603 1.00 85.50 95 ILE A O 1
ATOM 748 N N . THR A 1 96 ? 13.969 -0.170 -14.209 1.00 83.94 96 THR A N 1
ATOM 749 C CA . THR A 1 96 ? 12.829 -0.490 -15.086 1.00 83.94 96 THR A CA 1
ATOM 750 C C . THR A 1 96 ? 12.926 0.267 -16.408 1.00 83.94 96 THR A C 1
ATOM 752 O O . THR A 1 96 ? 12.706 -0.320 -17.468 1.00 83.94 96 THR A O 1
ATOM 755 N N . MET A 1 97 ? 13.305 1.546 -16.347 1.00 84.19 97 MET A N 1
ATOM 756 C CA . MET A 1 97 ? 13.507 2.392 -17.521 1.00 84.19 97 MET A CA 1
ATOM 757 C C . MET A 1 97 ? 14.717 1.936 -18.347 1.00 84.19 97 MET A C 1
ATOM 759 O O . MET A 1 97 ? 14.595 1.777 -19.556 1.00 84.19 97 MET A O 1
ATOM 763 N N . MET A 1 98 ? 15.865 1.682 -17.711 1.00 87.56 98 MET A N 1
ATOM 764 C CA . MET A 1 98 ? 17.099 1.273 -18.401 1.00 87.56 98 MET A CA 1
ATOM 765 C C . MET A 1 98 ? 17.003 -0.113 -19.050 1.00 87.56 98 MET A C 1
ATOM 767 O O . MET A 1 98 ? 17.662 -0.360 -20.055 1.00 87.56 98 MET A O 1
ATOM 771 N N . LEU A 1 99 ? 16.207 -1.021 -18.481 1.00 84.25 99 LEU A N 1
ATOM 772 C CA . LEU A 1 99 ? 15.980 -2.365 -19.023 1.00 84.25 99 LEU A CA 1
ATOM 773 C C . LEU A 1 99 ? 14.790 -2.439 -19.992 1.00 84.25 99 LEU A C 1
ATOM 775 O O . LEU A 1 99 ? 14.461 -3.533 -20.449 1.00 84.25 99 LEU A O 1
ATOM 779 N N . GLU A 1 100 ? 14.135 -1.307 -20.277 1.00 84.69 100 GLU A N 1
ATOM 780 C CA . GLU A 1 100 ? 12.965 -1.205 -21.161 1.00 84.69 100 GLU A CA 1
ATOM 781 C C . GLU A 1 100 ? 11.873 -2.246 -20.842 1.00 84.69 100 GLU A C 1
ATOM 783 O O . GLU A 1 100 ? 11.284 -2.878 -21.730 1.00 84.69 100 GLU A O 1
ATOM 788 N N . LEU A 1 101 ? 11.610 -2.458 -19.546 1.00 81.25 101 LEU A N 1
ATOM 789 C CA . LEU A 1 101 ? 10.650 -3.466 -19.108 1.00 81.25 101 LEU A CA 1
ATOM 790 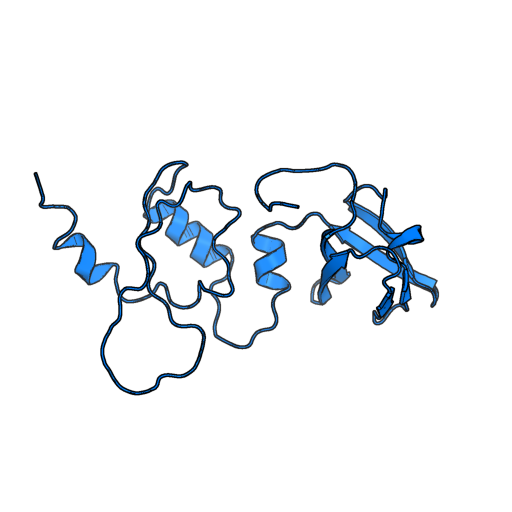C C . LEU A 1 101 ? 9.236 -3.097 -19.569 1.00 81.25 101 LEU A C 1
ATOM 792 O O . LEU A 1 101 ? 8.738 -2.002 -19.318 1.00 81.25 101 LEU A O 1
ATOM 796 N N . LYS A 1 102 ? 8.570 -4.052 -20.218 1.00 80.62 102 LYS A N 1
ATOM 797 C CA . LYS A 1 102 ? 7.215 -3.910 -20.763 1.00 80.62 102 LYS A CA 1
ATOM 798 C C . LYS A 1 102 ? 6.427 -5.208 -20.605 1.00 80.62 102 LYS A C 1
ATOM 800 O O . LYS A 1 102 ? 7.055 -6.270 -20.534 1.00 80.62 102 LYS A O 1
ATOM 805 N N . PRO A 1 103 ? 5.081 -5.168 -20.572 1.00 77.56 103 PRO A N 1
ATOM 806 C CA . PRO A 1 103 ? 4.267 -6.378 -20.488 1.00 77.56 103 PRO A CA 1
ATOM 807 C C . PRO A 1 103 ? 4.716 -7.430 -21.515 1.00 77.56 103 PRO A C 1
ATOM 809 O O . PRO A 1 103 ? 4.851 -7.142 -22.703 1.00 77.56 103 PRO A O 1
ATOM 812 N N . GLY A 1 104 ? 5.012 -8.641 -21.036 1.00 75.12 104 GLY A N 1
ATOM 813 C CA . G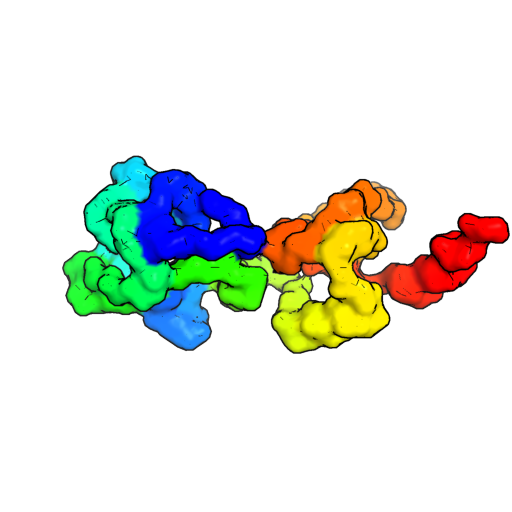LY A 1 104 ? 5.564 -9.741 -21.838 1.00 75.12 104 GLY A CA 1
ATOM 814 C C . GLY A 1 104 ? 7.096 -9.877 -21.855 1.00 75.12 104 GLY A C 1
ATOM 815 O O . GLY A 1 104 ? 7.592 -10.866 -22.398 1.00 75.12 104 GLY A O 1
ATOM 816 N N . ALA A 1 105 ? 7.856 -8.951 -21.260 1.00 72.00 105 ALA A N 1
ATOM 817 C CA . ALA A 1 105 ? 9.314 -9.056 -21.175 1.00 72.00 105 ALA A CA 1
ATOM 818 C C . ALA A 1 105 ? 9.764 -10.153 -20.193 1.00 72.00 105 ALA A C 1
ATOM 820 O O . ALA A 1 105 ? 9.368 -10.179 -19.034 1.00 72.00 105 ALA A O 1
ATOM 821 N N . VAL A 1 106 ? 10.645 -11.053 -20.630 1.00 78.75 106 VAL A N 1
ATOM 822 C CA . VAL A 1 106 ? 11.210 -12.091 -19.756 1.00 78.75 106 VAL A CA 1
ATOM 823 C C . VAL A 1 106 ? 12.410 -11.516 -19.010 1.00 78.75 106 VAL A C 1
ATOM 825 O O . VAL A 1 106 ? 13.395 -11.132 -19.632 1.00 78.75 106 VAL A O 1
ATOM 828 N N . VAL A 1 107 ? 12.332 -11.482 -17.679 1.00 75.31 107 VAL A N 1
ATOM 829 C CA . VAL A 1 107 ? 13.381 -10.928 -16.814 1.00 75.31 107 VAL A CA 1
ATOM 830 C C . VAL A 1 107 ? 14.017 -12.044 -15.994 1.00 75.31 107 VAL A C 1
ATOM 832 O O . VAL A 1 107 ? 13.324 -12.870 -15.396 1.00 75.31 107 VAL A O 1
ATOM 835 N N . CYS A 1 108 ? 15.347 -12.060 -15.957 1.00 79.81 108 CYS A N 1
ATOM 836 C CA . CYS A 1 108 ? 16.117 -12.917 -15.065 1.00 79.81 108 CYS A CA 1
ATOM 837 C C . CYS A 1 108 ? 16.541 -12.102 -13.847 1.00 79.81 108 CYS A C 1
ATOM 839 O O . CYS A 1 108 ? 17.258 -11.114 -13.972 1.00 79.81 108 CYS A O 1
ATOM 841 N N . GLU A 1 109 ? 16.120 -12.543 -12.671 1.00 71.38 109 GLU A N 1
ATOM 842 C CA . GLU A 1 109 ? 16.473 -11.919 -11.404 1.00 71.38 109 GLU A CA 1
ATOM 843 C C . GLU A 1 109 ? 17.277 -12.911 -10.556 1.00 71.38 109 GLU A C 1
ATOM 845 O O . GLU A 1 109 ? 17.009 -14.116 -10.561 1.00 71.38 109 GLU A O 1
ATOM 850 N N . SER A 1 110 ? 18.286 -12.429 -9.832 1.00 70.31 110 SER A N 1
ATOM 851 C CA . SER A 1 110 ? 19.141 -13.278 -9.001 1.00 70.31 110 SER A CA 1
ATOM 852 C C . SER A 1 110 ? 19.522 -12.581 -7.699 1.00 70.31 110 SER A C 1
ATOM 854 O O . SER A 1 110 ? 20.568 -11.948 -7.630 1.00 70.31 110 SER A O 1
ATOM 856 N N . GLY A 1 111 ? 18.712 -12.751 -6.654 1.00 58.47 111 GLY A N 1
ATOM 857 C CA . GLY A 1 111 ? 18.989 -12.270 -5.299 1.00 58.47 111 GLY A C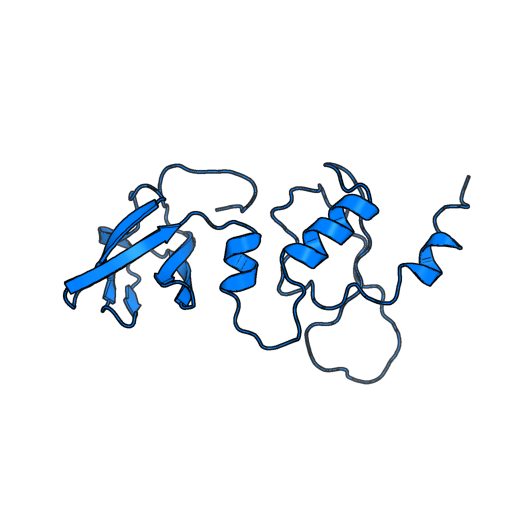A 1
ATOM 858 C C . GLY A 1 111 ? 18.690 -13.333 -4.239 1.00 58.47 111 GLY A C 1
ATOM 859 O O . GLY A 1 111 ? 17.973 -14.304 -4.494 1.00 58.47 111 GLY A O 1
ATOM 860 N N . LYS A 1 112 ? 19.275 -13.199 -3.043 1.00 47.41 112 LYS A N 1
ATOM 861 C CA . LYS A 1 112 ? 19.055 -14.118 -1.915 1.00 47.41 112 LYS A CA 1
ATOM 862 C C . LYS A 1 112 ? 18.577 -13.323 -0.705 1.00 47.41 112 LYS A C 1
ATOM 864 O O . LYS A 1 112 ? 19.378 -12.725 0.005 1.00 47.41 112 LYS A O 1
ATOM 869 N N . THR A 1 113 ? 17.287 -13.400 -0.407 1.00 43.03 113 THR A N 1
ATOM 870 C CA . THR A 1 113 ? 16.743 -13.022 0.899 1.00 43.03 113 THR A CA 1
ATOM 871 C C . THR A 1 113 ? 16.990 -14.157 1.903 1.00 43.03 113 THR A C 1
ATOM 873 O O . THR A 1 113 ? 16.261 -15.145 1.955 1.00 43.03 113 THR A O 1
ATOM 876 N N . GLY A 1 114 ? 18.054 -14.046 2.706 1.00 35.34 114 GLY A N 1
ATOM 877 C CA . GLY A 1 114 ? 18.301 -14.914 3.872 1.00 35.34 114 GLY A CA 1
ATOM 878 C C . GLY A 1 114 ? 19.485 -15.888 3.754 1.00 35.34 114 GLY A C 1
ATOM 879 O O . GLY A 1 114 ? 19.872 -16.301 2.668 1.00 35.34 114 GLY A O 1
ATOM 880 N N . ALA A 1 115 ? 20.075 -16.223 4.906 1.00 34.31 115 ALA A N 1
ATOM 881 C CA . ALA A 1 115 ? 21.373 -16.872 5.136 1.00 34.31 115 ALA A CA 1
ATOM 882 C C . ALA A 1 115 ? 21.798 -18.024 4.189 1.00 34.31 115 ALA A C 1
ATOM 884 O O . ALA A 1 115 ? 21.011 -18.849 3.721 1.00 34.31 115 ALA A O 1
ATOM 885 N N . LEU A 1 116 ? 23.106 -18.080 3.927 1.00 33.16 116 LEU A N 1
ATOM 886 C CA . LEU A 1 116 ? 23.807 -19.019 3.051 1.00 33.16 116 LEU A CA 1
ATOM 887 C C . LEU A 1 116 ? 24.287 -20.264 3.832 1.00 33.16 116 LEU A C 1
ATOM 889 O O . LEU A 1 116 ? 25.151 -20.117 4.692 1.00 33.16 116 LEU A O 1
ATOM 893 N N . PRO A 1 117 ? 23.865 -21.498 3.497 1.00 33.66 117 PRO A N 1
ATOM 894 C CA . PRO A 1 117 ? 24.731 -22.663 3.628 1.00 33.66 117 PRO A CA 1
ATOM 895 C C . PRO A 1 117 ? 25.584 -22.769 2.357 1.00 33.66 117 PRO A C 1
ATOM 897 O O . PRO A 1 117 ? 25.098 -22.536 1.248 1.00 33.66 117 PRO A O 1
ATOM 900 N N . ARG A 1 118 ? 26.869 -23.075 2.541 1.00 39.25 118 ARG A N 1
ATOM 901 C CA . ARG A 1 118 ? 27.928 -23.144 1.521 1.00 39.25 118 ARG A CA 1
ATOM 902 C C . ARG A 1 118 ? 27.496 -23.892 0.243 1.00 39.25 118 ARG A C 1
ATOM 904 O O . ARG A 1 118 ? 26.997 -25.008 0.335 1.00 39.25 118 ARG A O 1
ATOM 911 N N . GLY A 1 119 ? 27.771 -23.309 -0.933 1.00 39.25 119 GLY A N 1
ATOM 912 C CA . GLY A 1 119 ? 27.781 -24.025 -2.221 1.00 39.25 119 GLY A CA 1
ATOM 913 C C . GLY A 1 119 ? 27.126 -23.306 -3.412 1.00 39.25 119 GLY A C 1
ATOM 914 O O . GLY A 1 119 ? 25.980 -23.600 -3.743 1.00 39.25 119 GLY A O 1
ATOM 915 N N . GLY A 1 120 ? 27.896 -22.439 -4.087 1.00 36.53 120 GLY A N 1
ATOM 916 C CA . GLY A 1 120 ? 27.717 -22.014 -5.490 1.00 36.53 120 GLY A CA 1
ATOM 917 C C . GLY A 1 120 ? 26.628 -20.966 -5.815 1.00 36.53 120 GLY A C 1
ATOM 918 O O . GLY A 1 120 ? 25.598 -20.904 -5.137 1.00 36.53 120 GLY A O 1
ATOM 919 N N . PRO A 1 121 ? 26.811 -20.151 -6.880 1.00 37.66 121 PRO A N 1
ATOM 920 C CA . PRO A 1 121 ? 25.755 -19.290 -7.405 1.00 37.66 121 PRO A CA 1
ATOM 921 C C . PRO A 1 121 ? 24.659 -20.159 -8.040 1.00 37.66 121 PRO A C 1
ATOM 923 O O . PRO A 1 121 ? 24.842 -20.755 -9.097 1.00 37.66 121 PRO A O 1
ATOM 926 N N . ARG A 1 122 ? 23.496 -20.261 -7.386 1.00 34.91 122 ARG A N 1
ATOM 927 C CA . ARG A 1 122 ? 22.291 -20.832 -8.008 1.00 34.91 122 ARG A CA 1
ATOM 928 C C . ARG A 1 122 ? 21.485 -19.705 -8.635 1.00 34.91 122 ARG A C 1
ATOM 930 O O . ARG A 1 122 ? 20.811 -18.979 -7.909 1.00 34.91 122 ARG A O 1
ATOM 937 N N . VAL A 1 123 ? 21.488 -19.618 -9.965 1.00 38.41 123 VAL A N 1
ATOM 938 C CA . VAL A 1 123 ? 20.459 -18.889 -10.719 1.00 38.41 123 VAL A CA 1
ATOM 939 C C . VAL A 1 123 ? 19.125 -19.557 -10.400 1.00 38.41 123 VAL A C 1
ATOM 941 O O . VAL A 1 123 ? 18.855 -20.682 -10.824 1.00 38.41 123 VAL A O 1
ATOM 944 N N . ARG A 1 124 ? 18.307 -18.923 -9.559 1.00 38.03 124 ARG A N 1
ATOM 945 C CA . ARG A 1 124 ? 16.987 -19.449 -9.225 1.00 38.03 124 ARG A CA 1
ATOM 946 C C . ARG A 1 124 ? 15.952 -18.744 -10.086 1.00 38.03 124 ARG A C 1
ATOM 948 O O . ARG A 1 124 ? 15.532 -17.647 -9.763 1.00 38.03 124 ARG A O 1
ATOM 955 N N . ARG A 1 125 ? 15.452 -19.506 -11.066 1.00 35.94 125 ARG A N 1
ATOM 956 C CA . ARG A 1 125 ? 14.127 -19.362 -11.685 1.00 35.94 125 ARG A CA 1
ATOM 957 C C . ARG A 1 125 ? 14.052 -18.278 -12.774 1.00 35.94 125 ARG A C 1
ATOM 959 O O . ARG A 1 125 ? 13.753 -17.125 -12.505 1.00 35.94 125 ARG A O 1
ATOM 966 N N . VAL A 1 126 ? 14.200 -18.704 -14.031 1.00 35.44 126 VAL A N 1
ATOM 967 C CA . VAL A 1 126 ? 13.673 -17.956 -15.183 1.00 35.44 126 VAL A CA 1
ATOM 968 C C . VAL A 1 126 ? 12.155 -17.959 -15.039 1.00 35.44 126 VAL A C 1
ATOM 970 O O . VAL A 1 126 ? 11.512 -18.999 -15.189 1.00 35.44 126 VAL A O 1
ATOM 973 N N . ARG A 1 127 ? 11.570 -16.825 -14.665 1.00 37.31 127 ARG A N 1
ATOM 974 C CA . ARG A 1 127 ? 10.124 -16.637 -14.760 1.00 37.31 127 ARG A CA 1
ATOM 975 C C . ARG A 1 127 ? 9.867 -15.864 -16.040 1.00 37.31 127 ARG A C 1
ATOM 977 O O . ARG A 1 127 ? 10.507 -14.851 -16.294 1.00 37.31 127 ARG A O 1
ATOM 984 N N . ARG A 1 128 ? 8.907 -16.327 -16.843 1.00 29.45 128 ARG A N 1
ATOM 985 C CA . ARG A 1 128 ? 8.236 -15.444 -17.795 1.00 29.45 128 ARG A CA 1
ATOM 986 C C . ARG A 1 128 ? 7.493 -14.432 -16.931 1.00 29.45 128 ARG A C 1
ATOM 988 O O . ARG A 1 128 ? 6.419 -14.725 -16.416 1.00 29.45 128 ARG A O 1
ATOM 995 N N . VAL A 1 129 ? 8.147 -13.312 -16.662 1.00 38.50 129 VAL A N 1
ATOM 996 C CA . VAL A 1 129 ? 7.525 -12.182 -15.996 1.00 38.50 129 VAL A CA 1
ATOM 997 C C . VAL A 1 129 ? 6.583 -11.614 -17.049 1.00 38.50 129 VAL A C 1
ATOM 999 O O . VAL A 1 129 ? 7.005 -10.988 -18.010 1.00 38.50 129 VAL A O 1
ATOM 1002 N N . LEU A 1 130 ? 5.281 -11.888 -16.949 1.00 26.52 130 LEU A N 1
ATOM 1003 C CA . LEU A 1 130 ? 4.365 -10.874 -17.455 1.00 26.52 130 LEU A CA 1
ATOM 1004 C C . LEU A 1 130 ? 4.745 -9.653 -16.617 1.00 26.52 130 LEU A C 1
ATOM 1006 O O . LEU A 1 130 ? 4.671 -9.742 -15.392 1.00 26.52 130 LEU A O 1
ATOM 1010 N N . VAL A 1 131 ? 5.312 -8.604 -17.222 1.00 34.22 131 VAL A N 1
ATOM 1011 C CA . VAL A 1 131 ? 5.592 -7.348 -16.513 1.00 34.22 131 VAL A CA 1
ATOM 1012 C C . VAL A 1 131 ? 4.250 -6.685 -16.220 1.00 34.22 131 VAL A C 1
ATOM 1014 O O . VAL A 1 131 ? 3.893 -5.657 -16.778 1.00 34.22 131 VAL A O 1
ATOM 1017 N N . ASP A 1 132 ? 3.480 -7.335 -15.364 1.00 31.23 132 ASP A N 1
ATOM 1018 C CA . ASP A 1 132 ? 2.563 -6.684 -14.473 1.00 31.23 132 ASP A CA 1
ATOM 1019 C C . ASP A 1 132 ? 3.474 -6.168 -13.361 1.00 31.23 132 ASP A C 1
ATOM 1021 O O . ASP A 1 132 ? 4.036 -6.954 -12.591 1.00 31.23 132 ASP A O 1
ATOM 1025 N N . LEU A 1 133 ? 3.657 -4.847 -13.286 1.00 33.72 133 LEU A N 1
ATOM 1026 C CA . LEU A 1 133 ? 4.459 -4.127 -12.273 1.00 33.72 133 LEU A CA 1
ATOM 1027 C C . LEU A 1 133 ? 4.156 -4.542 -10.809 1.00 33.72 133 LEU A C 1
ATOM 1029 O O . LEU A 1 133 ? 4.843 -4.169 -9.866 1.00 33.72 133 LEU A O 1
ATOM 1033 N N . ALA A 1 134 ? 3.094 -5.314 -10.644 1.00 31.16 134 ALA A N 1
ATOM 1034 C CA . ALA A 1 134 ? 2.443 -5.821 -9.464 1.00 31.16 134 ALA A CA 1
ATOM 1035 C C . ALA A 1 134 ? 3.122 -7.003 -8.755 1.00 31.16 134 ALA A C 1
ATOM 1037 O O . ALA A 1 134 ? 2.791 -7.279 -7.602 1.00 31.16 134 ALA A O 1
ATOM 1038 N N . LEU A 1 135 ? 4.001 -7.767 -9.406 1.00 35.62 135 LEU A N 1
ATOM 1039 C CA . LEU A 1 135 ? 4.390 -9.066 -8.843 1.00 35.62 135 LEU A CA 1
ATOM 1040 C C . LEU A 1 135 ? 5.829 -9.439 -9.111 1.00 35.62 135 LEU A C 1
ATOM 1042 O O . LEU A 1 135 ? 6.153 -10.555 -9.525 1.00 35.62 135 LEU A O 1
ATOM 1046 N N . VAL A 1 136 ? 6.711 -8.543 -8.697 1.00 39.50 136 VAL A N 1
ATOM 1047 C CA . VAL A 1 136 ? 7.892 -9.071 -8.057 1.00 39.50 136 VAL A CA 1
ATOM 1048 C C . VAL A 1 136 ? 7.598 -9.202 -6.577 1.00 39.50 136 VAL A C 1
ATOM 1050 O O . VAL A 1 136 ? 7.509 -8.226 -5.841 1.00 39.50 136 VAL A O 1
ATOM 1053 N N . ASP A 1 137 ? 7.343 -10.443 -6.171 1.00 35.56 137 ASP A N 1
ATOM 1054 C CA . ASP A 1 137 ? 7.260 -10.853 -4.778 1.00 35.56 137 ASP A CA 1
ATOM 1055 C C . ASP A 1 137 ? 8.480 -10.274 -4.051 1.00 35.56 137 ASP A C 1
ATOM 1057 O O . ASP A 1 137 ? 9.576 -10.814 -4.155 1.00 35.56 137 ASP A O 1
ATOM 1061 N N . GLN A 1 138 ? 8.326 -9.137 -3.367 1.00 37.38 138 GLN A N 1
ATOM 1062 C CA . GLN A 1 138 ? 9.449 -8.444 -2.729 1.00 37.38 138 GLN A CA 1
ATOM 1063 C C . GLN A 1 138 ? 10.033 -9.227 -1.544 1.00 37.38 138 GLN A C 1
ATOM 1065 O O . GLN A 1 138 ? 11.078 -8.860 -1.016 1.00 37.38 138 GLN A O 1
ATOM 1070 N N . LYS A 1 139 ? 9.442 -10.374 -1.173 1.00 33.53 139 LYS A N 1
ATOM 1071 C CA . LYS A 1 139 ? 10.152 -11.384 -0.372 1.00 33.53 139 LYS A CA 1
ATOM 1072 C C . LYS A 1 139 ? 11.329 -12.016 -1.112 1.00 33.53 139 LYS A C 1
ATOM 1074 O O . LYS A 1 139 ? 12.197 -12.582 -0.460 1.00 33.53 139 LYS A O 1
ATOM 1079 N N . SER A 1 140 ? 11.353 -11.948 -2.434 1.00 34.75 140 SER A N 1
ATOM 1080 C CA . SER A 1 140 ? 12.360 -12.545 -3.310 1.00 34.75 140 SER A CA 1
ATOM 1081 C C . SER A 1 140 ? 13.288 -11.499 -3.943 1.00 34.75 140 SER A C 1
ATOM 1083 O O . SER A 1 140 ? 14.393 -11.857 -4.334 1.00 34.75 140 SER A O 1
ATOM 1085 N N . LEU A 1 141 ? 12.890 -10.219 -3.961 1.00 33.91 141 LEU A N 1
ATOM 1086 C CA . LEU A 1 141 ? 13.526 -9.172 -4.768 1.00 33.91 141 LEU A CA 1
ATOM 1087 C C . LEU A 1 141 ? 14.634 -8.369 -4.093 1.00 33.91 141 LEU A C 1
ATOM 1089 O O . LEU A 1 141 ? 14.739 -7.149 -4.228 1.00 33.91 141 LEU A O 1
ATOM 1093 N N . VAL A 1 142 ? 15.466 -9.058 -3.329 1.00 33.94 142 VAL A N 1
ATOM 1094 C CA . VAL A 1 142 ? 16.589 -8.419 -2.652 1.00 33.94 142 VAL A CA 1
ATOM 1095 C C . VAL A 1 142 ? 17.877 -9.094 -3.081 1.00 33.94 142 VAL A C 1
ATOM 1097 O O . VAL A 1 142 ? 18.384 -10.007 -2.428 1.00 33.94 142 VAL A O 1
ATOM 1100 N N . ASN A 1 143 ? 18.319 -8.707 -4.276 1.00 31.38 143 ASN A N 1
ATOM 1101 C CA . ASN A 1 143 ? 19.707 -8.430 -4.671 1.00 31.38 143 ASN A CA 1
ATOM 1102 C C . ASN A 1 143 ? 19.829 -8.527 -6.193 1.00 31.38 143 ASN A C 1
ATOM 1104 O O . ASN A 1 143 ? 20.520 -9.386 -6.718 1.00 31.38 143 ASN A O 1
ATOM 1108 N N . MET A 1 144 ? 19.190 -7.620 -6.924 1.00 34.72 144 MET A N 1
ATOM 1109 C CA . MET A 1 144 ? 19.447 -7.449 -8.353 1.00 34.72 144 MET A CA 1
ATOM 1110 C C . MET A 1 144 ? 20.638 -6.499 -8.553 1.00 34.72 144 MET A C 1
ATOM 1112 O O . MET A 1 144 ? 20.501 -5.422 -9.117 1.00 34.72 144 MET A O 1
ATOM 1116 N N . PHE A 1 145 ? 21.812 -6.859 -8.029 1.00 30.11 145 PHE A N 1
ATOM 1117 C CA . PHE A 1 145 ? 23.038 -6.092 -8.271 1.00 30.11 145 PHE A CA 1
ATOM 1118 C C . PHE A 1 145 ? 24.275 -6.995 -8.229 1.00 30.11 145 PHE A C 1
ATOM 1120 O O . PHE A 1 145 ? 24.999 -7.024 -7.240 1.00 30.11 145 PHE A O 1
ATOM 1127 N N . LEU A 1 146 ? 24.453 -7.800 -9.288 1.00 27.91 146 LEU A N 1
ATOM 1128 C CA . LEU A 1 146 ? 25.761 -8.316 -9.752 1.00 27.91 146 LEU A CA 1
ATOM 1129 C C . LEU A 1 146 ? 25.704 -9.123 -11.069 1.00 27.91 146 LEU A C 1
ATOM 1131 O O . LEU A 1 146 ? 26.624 -9.879 -11.359 1.00 27.91 146 LEU A O 1
ATOM 1135 N N . LEU A 1 147 ? 24.652 -8.998 -11.888 1.00 32.03 147 LEU A N 1
ATOM 1136 C CA . LEU A 1 147 ? 24.530 -9.794 -13.125 1.00 32.03 147 LEU A CA 1
ATOM 1137 C C . LEU A 1 147 ? 24.123 -9.003 -14.377 1.00 32.03 147 LEU A C 1
ATOM 1139 O O . LEU A 1 147 ? 23.788 -9.607 -15.392 1.00 32.03 147 LEU A O 1
ATOM 1143 N N . VAL A 1 148 ? 24.216 -7.669 -14.350 1.00 32.75 148 VAL A N 1
ATOM 1144 C CA . VAL A 1 148 ? 24.067 -6.863 -15.578 1.00 32.75 148 VAL A CA 1
ATOM 1145 C C . VAL A 1 148 ? 25.383 -6.797 -16.371 1.00 32.75 148 VAL A C 1
ATOM 1147 O O . VAL A 1 148 ? 25.335 -6.816 -17.595 1.00 32.75 148 VAL A O 1
ATOM 1150 N N . GLU A 1 149 ? 26.555 -6.877 -15.726 1.00 28.19 149 GLU A N 1
ATOM 1151 C CA . GLU A 1 149 ? 27.844 -6.878 -16.449 1.00 28.19 149 GLU A CA 1
ATOM 1152 C C . GLU A 1 149 ? 28.253 -8.229 -17.064 1.00 28.19 149 GLU A C 1
ATOM 1154 O O . GLU A 1 149 ? 29.116 -8.255 -17.933 1.00 28.19 149 GLU A O 1
ATOM 1159 N N . TRP A 1 150 ? 27.624 -9.352 -16.692 1.00 26.11 150 TRP A N 1
ATOM 1160 C CA . TRP A 1 150 ? 27.972 -10.671 -17.257 1.00 26.11 150 TRP A CA 1
ATOM 1161 C C . TRP A 1 150 ? 26.917 -11.259 -18.207 1.00 26.11 150 TRP A C 1
ATOM 1163 O O . TRP A 1 150 ? 27.244 -12.129 -19.009 1.00 26.11 150 TRP A O 1
ATOM 1173 N N . SER A 1 151 ? 25.660 -10.795 -18.180 1.00 31.84 151 SER A N 1
ATOM 1174 C CA . SER A 1 151 ? 24.610 -11.347 -19.058 1.00 31.84 151 SER A CA 1
ATOM 1175 C C . SER A 1 151 ? 24.512 -10.656 -20.426 1.00 31.84 151 SER A C 1
ATOM 1177 O O . SER A 1 151 ? 24.109 -11.300 -21.399 1.00 31.84 151 SER A O 1
ATOM 1179 N N . GLN A 1 152 ? 24.967 -9.402 -20.543 1.00 30.81 152 GLN A N 1
ATOM 1180 C CA . GLN A 1 152 ? 25.112 -8.731 -21.844 1.00 30.81 152 GLN A CA 1
ATOM 1181 C C . GLN A 1 152 ? 26.122 -9.452 -22.761 1.00 30.81 152 GLN A C 1
ATOM 1183 O O . GLN A 1 152 ? 25.990 -9.389 -23.978 1.00 30.81 152 GLN A O 1
ATOM 1188 N N . ALA A 1 153 ? 27.065 -10.218 -22.200 1.00 31.53 153 ALA A N 1
ATOM 1189 C CA . ALA A 1 153 ? 28.078 -10.935 -22.973 1.00 31.53 153 ALA A CA 1
ATOM 1190 C C . ALA A 1 153 ? 27.636 -12.314 -23.509 1.00 31.53 153 ALA A C 1
ATOM 1192 O O . ALA A 1 153 ? 28.366 -12.910 -24.297 1.00 31.53 153 ALA A O 1
ATOM 1193 N N . SER A 1 154 ? 26.484 -12.874 -23.108 1.00 30.47 154 SER A N 1
ATOM 1194 C CA . SER A 1 154 ? 26.130 -14.247 -23.538 1.00 30.47 154 SER A CA 1
ATOM 1195 C C . SER A 1 154 ? 24.655 -14.517 -23.832 1.00 30.47 154 SER A C 1
ATOM 1197 O O . SER A 1 154 ? 24.369 -15.511 -24.489 1.00 30.47 154 SER A O 1
ATOM 1199 N N . CYS A 1 155 ? 23.711 -13.658 -23.431 1.00 30.45 155 CYS A N 1
ATOM 1200 C CA . CYS A 1 155 ? 22.288 -13.879 -23.750 1.00 30.45 155 CYS A CA 1
ATOM 1201 C C . CYS A 1 155 ? 21.784 -13.095 -24.978 1.00 30.45 155 CYS A C 1
ATOM 1203 O O . CYS A 1 155 ? 20.649 -13.292 -25.400 1.00 30.45 155 CYS A O 1
ATOM 1205 N N . ILE A 1 156 ? 22.619 -12.235 -25.576 1.00 36.72 156 ILE A N 1
ATOM 1206 C CA . ILE A 1 156 ? 22.300 -11.482 -26.807 1.00 36.72 156 ILE A CA 1
ATOM 1207 C C . ILE A 1 156 ? 22.895 -12.156 -28.069 1.00 36.72 156 ILE A C 1
ATOM 1209 O O . ILE A 1 156 ? 22.510 -11.825 -29.186 1.00 36.72 156 ILE A O 1
ATOM 1213 N N . LEU A 1 157 ? 23.752 -13.177 -27.921 1.00 31.69 157 LEU A N 1
ATOM 1214 C CA . LEU A 1 157 ? 24.425 -13.887 -29.025 1.00 31.69 157 LEU A CA 1
ATOM 1215 C C . LEU A 1 157 ? 23.9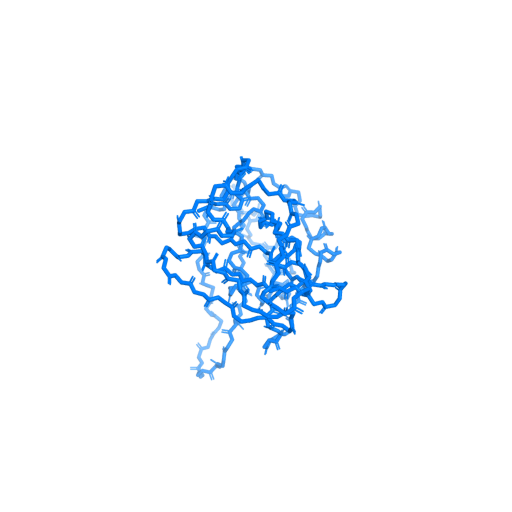34 -15.336 -29.202 1.00 31.69 157 LEU A C 1
ATOM 1217 O O . LEU A 1 157 ? 24.717 -16.278 -29.237 1.00 31.69 157 LEU A O 1
ATOM 1221 N N . SER A 1 158 ? 22.621 -15.518 -29.327 1.00 32.97 158 SER A N 1
ATOM 1222 C CA . SER A 1 158 ? 22.044 -16.754 -29.874 1.00 32.97 158 SER A CA 1
ATOM 1223 C C . SER A 1 158 ? 20.983 -16.410 -30.919 1.00 32.97 158 SER A C 1
ATOM 1225 O O . SER A 1 158 ? 19.782 -16.600 -30.712 1.00 32.97 158 SER A O 1
ATOM 1227 N N . LYS A 1 159 ? 21.460 -15.889 -32.046 1.00 36.50 159 LYS A N 1
ATOM 1228 C CA . LYS A 1 159 ? 20.919 -16.181 -33.372 1.00 36.50 159 LYS A CA 1
ATOM 1229 C C . LYS A 1 159 ? 22.038 -16.793 -34.194 1.00 36.50 159 LYS A C 1
ATOM 1231 O O . LYS A 1 159 ? 23.181 -16.315 -34.023 1.00 36.50 159 LYS A O 1
#

Secondary structure (DSSP, 8-state):
--TTS--SB--TT-EEEEEEETTEEEEEE--TT-EEEETTEEEEIIIIITTPBTT-EEE-TTS-EEEEE---HHHHHHHS--SS-PPPHHHHHHHHHHTT--TT--B------S---S--------B-----TT---TTT-S---SSHHHHTTTSS---

Foldseek 3Di:
DFLLDDDFADAAQDWWWKAPDDLDIAIDGQHQQDWDADPQAIDHRNPFGGGDTAQDWGQHPNRGIIGIHHDHPQSVQSHDDPPDDADHPVVVVVVCVVVVDAQQDWDQAADDDDDDDDDDRDRPDRDRPRPSVGDPPSSGHPDRPDPPVPCVVPVVPDD